Protein AF-A0A8K0P790-F1 (afdb_monomer_lite)

Secondary structure (DSSP, 8-state):
---HHHHHIIIIISSHHHHHHHHHHHHHHHHHHHHHHHHHHHHHHTTTTSHHHHHHHHHHHHHHHT--

Organism: Lado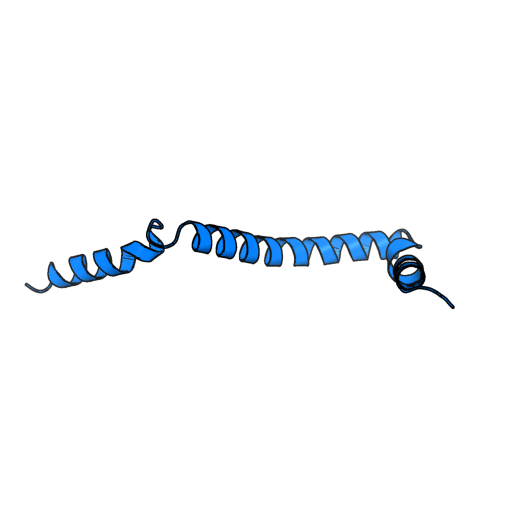na fulva (NCBI:txid123851)

Foldseek 3Di:
DQDPVNVCCVQQPVDPVSVVVVVVVCVVVCVVVVVVVVVVVVCVVCPPPDCVNCVVVVVVVVVVVPPD

Sequence (68 aa):
MAGFSTTVYNALFKRTSTFALTVAVSAFFFERTFELISESMFNSMNKGKLWKDIKHKNQLNVKWVNIW

Structure (mmCIF, N/CA/C/O backbone):
data_AF-A0A8K0P790-F1
#
_entry.id   AF-A0A8K0P790-F1
#
loop_
_atom_site.group_PDB
_atom_site.id
_atom_site.type_symbol
_atom_site.label_atom_id
_atom_site.label_alt_id
_atom_site.label_comp_id
_atom_site.label_asym_id
_atom_site.label_entity_id
_atom_site.label_seq_id
_atom_site.pdbx_PDB_ins_code
_atom_site.Cartn_x
_atom_site.Cartn_y
_atom_site.Cartn_z
_atom_site.occupancy
_atom_site.B_iso_or_equiv
_atom_site.auth_seq_id
_atom_site.auth_comp_id
_atom_site.auth_asym_id
_atom_site.auth_atom_id
_atom_site.pdbx_PDB_model_num
ATOM 1 N N . MET A 1 1 ? 25.704 -11.207 -9.776 1.00 58.28 1 MET A N 1
ATOM 2 C CA . MET A 1 1 ? 24.418 -11.649 -9.193 1.00 58.28 1 MET A CA 1
ATOM 3 C C . MET A 1 1 ? 23.439 -10.494 -9.298 1.00 58.28 1 MET A C 1
ATOM 5 O O . MET A 1 1 ? 23.807 -9.396 -8.903 1.00 58.28 1 MET A O 1
ATOM 9 N N . ALA A 1 2 ? 22.262 -10.686 -9.895 1.00 71.25 2 ALA A N 1
ATOM 10 C CA . ALA A 1 2 ? 21.255 -9.626 -9.935 1.00 71.25 2 ALA A CA 1
ATOM 11 C C . ALA A 1 2 ? 20.689 -9.423 -8.521 1.00 71.25 2 ALA A C 1
ATOM 13 O O . ALA A 1 2 ? 20.268 -10.388 -7.886 1.00 71.25 2 ALA A O 1
ATOM 14 N N . GLY A 1 3 ? 20.727 -8.190 -8.013 1.00 87.62 3 GLY A N 1
ATOM 15 C CA . GLY A 1 3 ? 20.135 -7.853 -6.720 1.00 87.62 3 GLY A CA 1
ATOM 16 C C . GLY A 1 3 ? 18.609 -7.844 -6.797 1.00 87.62 3 GLY A C 1
ATOM 17 O O . GLY A 1 3 ? 18.040 -7.670 -7.875 1.00 87.62 3 GLY A O 1
ATOM 18 N N . PHE A 1 4 ? 17.939 -7.982 -5.650 1.00 91.56 4 PHE A N 1
ATOM 19 C CA . PHE A 1 4 ? 16.473 -7.949 -5.560 1.00 91.56 4 PHE A CA 1
ATOM 20 C C . PHE A 1 4 ? 15.866 -6.736 -6.293 1.00 91.56 4 PHE A C 1
ATOM 22 O O . PHE A 1 4 ? 14.952 -6.890 -7.102 1.00 91.56 4 PHE A O 1
ATOM 29 N N . SER A 1 5 ? 16.451 -5.546 -6.118 1.00 91.19 5 SER A N 1
ATOM 30 C CA . SER A 1 5 ? 16.023 -4.317 -6.800 1.00 91.19 5 SER A CA 1
ATOM 31 C C . SER A 1 5 ? 16.146 -4.398 -8.325 1.00 91.19 5 SER A C 1
ATOM 33 O O . SER A 1 5 ? 15.284 -3.897 -9.043 1.00 91.19 5 SER A O 1
ATOM 35 N N . THR A 1 6 ? 17.184 -5.064 -8.842 1.00 92.38 6 THR A N 1
ATOM 36 C CA . THR A 1 6 ? 17.370 -5.274 -10.286 1.00 92.38 6 THR A CA 1
ATOM 37 C C . THR A 1 6 ? 16.298 -6.204 -10.848 1.00 92.38 6 THR A C 1
ATOM 39 O O . THR A 1 6 ? 15.780 -5.959 -11.937 1.00 92.38 6 THR A O 1
ATOM 42 N N . THR A 1 7 ? 15.921 -7.242 -10.100 1.00 92.31 7 THR A N 1
ATOM 43 C CA . THR A 1 7 ? 14.834 -8.155 -10.476 1.00 92.31 7 THR A CA 1
ATOM 44 C C . THR A 1 7 ? 13.491 -7.430 -10.508 1.00 92.31 7 THR A C 1
ATOM 46 O O . THR A 1 7 ? 12.780 -7.514 -11.507 1.00 92.31 7 THR A O 1
ATOM 49 N N . VAL A 1 8 ? 13.172 -6.653 -9.470 1.00 92.00 8 VAL A N 1
ATOM 50 C CA . VAL A 1 8 ? 11.925 -5.873 -9.392 1.00 92.00 8 VAL A CA 1
ATOM 51 C C . VAL A 1 8 ? 11.841 -4.835 -10.513 1.00 92.00 8 VAL A C 1
ATOM 53 O O . VAL A 1 8 ? 10.813 -4.732 -11.182 1.00 92.00 8 VAL A O 1
ATOM 56 N N . TYR A 1 9 ? 12.927 -4.102 -10.772 1.00 91.56 9 TYR A N 1
ATOM 57 C CA . TYR A 1 9 ? 12.973 -3.122 -11.855 1.00 91.56 9 TYR A CA 1
ATOM 58 C C . TYR A 1 9 ? 12.723 -3.776 -13.216 1.00 91.56 9 TYR A C 1
ATOM 60 O O . TYR A 1 9 ? 11.865 -3.328 -13.974 1.00 91.56 9 TYR A O 1
ATOM 68 N N . ASN A 1 10 ? 13.420 -4.877 -13.506 1.00 91.12 10 ASN A N 1
ATOM 69 C CA . ASN A 1 10 ? 13.269 -5.588 -14.772 1.00 91.12 10 ASN A CA 1
ATOM 70 C C . ASN A 1 10 ? 11.875 -6.210 -14.950 1.00 91.12 10 ASN A C 1
ATOM 72 O O . ASN A 1 10 ? 11.405 -6.282 -16.085 1.00 91.12 10 ASN A O 1
ATOM 76 N N . ALA A 1 11 ? 11.231 -6.643 -13.863 1.00 89.50 11 ALA A N 1
ATOM 77 C CA . ALA A 1 11 ? 9.923 -7.292 -13.898 1.00 89.50 11 ALA A CA 1
ATOM 78 C C . ALA A 1 11 ? 8.753 -6.300 -13.992 1.00 89.50 11 ALA A C 1
ATOM 80 O O . ALA A 1 11 ? 7.826 -6.525 -14.765 1.00 89.50 11 ALA A O 1
ATOM 81 N N . LEU A 1 12 ? 8.788 -5.212 -13.217 1.00 89.62 12 LEU A N 1
ATOM 82 C CA . LEU A 1 12 ? 7.629 -4.331 -13.041 1.00 89.62 12 LEU A CA 1
ATOM 83 C C . LEU A 1 12 ? 7.821 -2.961 -13.700 1.00 89.62 12 LEU A C 1
ATOM 85 O O . LEU A 1 12 ? 6.915 -2.466 -14.368 1.00 89.62 12 LEU A O 1
ATOM 89 N N . PHE A 1 13 ? 9.010 -2.368 -13.570 1.00 92.12 13 PHE A N 1
ATOM 90 C CA . PHE A 1 13 ? 9.241 -0.950 -13.881 1.00 92.12 13 PHE A CA 1
ATOM 91 C C . PHE A 1 13 ? 9.942 -0.690 -15.226 1.00 92.12 13 PHE A C 1
ATOM 93 O O . PHE A 1 13 ? 9.967 0.445 -15.691 1.00 92.12 13 PHE A O 1
ATOM 100 N N . LYS A 1 14 ? 10.501 -1.717 -15.879 1.00 92.75 14 LYS A N 1
ATOM 101 C CA . LYS A 1 14 ? 11.286 -1.566 -17.118 1.00 92.75 14 LYS A CA 1
ATOM 102 C C . LYS A 1 14 ? 10.449 -1.256 -18.362 1.00 92.75 14 LYS A C 1
ATOM 104 O O . LYS A 1 14 ? 10.939 -0.585 -19.266 1.00 92.75 14 LYS A O 1
ATOM 109 N N . ARG A 1 15 ? 9.221 -1.778 -18.461 1.00 93.19 15 ARG A N 1
ATOM 110 C CA . ARG A 1 15 ? 8.320 -1.545 -19.605 1.00 93.19 15 ARG A CA 1
ATOM 111 C C . ARG A 1 15 ? 7.147 -0.673 -19.166 1.00 93.19 15 ARG A C 1
ATOM 113 O O . ARG A 1 15 ? 6.518 -0.961 -18.155 1.00 93.19 15 ARG A O 1
ATOM 120 N N . THR A 1 16 ? 6.796 0.341 -19.957 1.00 92.75 16 THR A N 1
ATOM 121 C CA . THR A 1 16 ? 5.699 1.272 -19.630 1.00 92.75 16 THR A CA 1
ATOM 122 C C . THR A 1 16 ? 4.352 0.565 -19.455 1.00 92.75 16 THR A C 1
ATOM 124 O O . THR A 1 16 ? 3.572 0.936 -18.584 1.00 92.75 16 THR A O 1
ATOM 127 N N . SER A 1 17 ? 4.088 -0.493 -20.230 1.00 93.06 17 SER A N 1
ATOM 128 C CA . SER A 1 17 ? 2.858 -1.287 -20.118 1.00 93.06 17 SER A CA 1
ATOM 129 C C . SER A 1 17 ? 2.765 -2.070 -18.803 1.00 93.06 17 SER A C 1
ATOM 131 O O . SER A 1 17 ? 1.728 -2.036 -18.144 1.00 93.06 17 SER A O 1
ATOM 133 N N . THR A 1 18 ? 3.844 -2.740 -18.381 1.00 92.94 18 THR A N 1
ATOM 134 C CA . THR A 1 18 ? 3.883 -3.463 -17.096 1.00 92.94 18 THR A CA 1
ATOM 135 C C . THR A 1 18 ? 3.896 -2.501 -15.917 1.00 92.94 18 THR A C 1
ATOM 137 O O . THR A 1 18 ? 3.301 -2.791 -14.882 1.00 92.94 18 THR A O 1
ATOM 140 N N . PHE A 1 19 ? 4.516 -1.334 -16.090 1.00 94.75 19 PHE A N 1
ATOM 141 C CA . PHE A 1 19 ? 4.523 -0.268 -15.101 1.00 94.75 19 PHE A CA 1
ATOM 142 C C . PHE A 1 19 ? 3.109 0.257 -14.834 1.00 94.75 19 PHE A C 1
ATOM 144 O O . PHE A 1 19 ? 2.671 0.255 -13.687 1.00 94.75 19 PHE A O 1
ATOM 151 N N . ALA A 1 20 ? 2.369 0.631 -15.883 1.00 96.25 20 ALA A N 1
ATOM 152 C CA . ALA A 1 20 ? 0.998 1.121 -15.748 1.00 96.25 20 ALA A CA 1
ATOM 153 C C . ALA A 1 20 ? 0.082 0.091 -15.066 1.00 96.25 20 ALA A C 1
ATOM 155 O O . ALA A 1 20 ? -0.666 0.441 -14.155 1.00 96.25 20 ALA A O 1
ATOM 156 N N . LEU A 1 21 ? 0.193 -1.188 -15.445 1.00 95.81 21 LEU A N 1
ATOM 157 C CA . LEU A 1 21 ? -0.559 -2.270 -14.804 1.00 95.81 21 LEU A CA 1
ATOM 158 C C . LEU A 1 21 ? -0.176 -2.437 -13.329 1.00 95.81 21 LEU A C 1
ATOM 160 O O . LEU A 1 21 ? -1.053 -2.571 -12.480 1.00 95.81 21 LEU A O 1
ATOM 164 N N . THR A 1 22 ? 1.119 -2.381 -13.011 1.00 95.81 22 THR A N 1
ATOM 165 C CA . THR A 1 22 ? 1.608 -2.471 -11.627 1.00 95.81 22 THR A CA 1
ATOM 166 C C . THR A 1 22 ? 1.048 -1.339 -10.772 1.00 95.81 22 THR A C 1
ATOM 168 O O . THR A 1 22 ? 0.599 -1.598 -9.661 1.00 95.81 22 THR A O 1
ATOM 171 N N . VAL A 1 23 ? 1.038 -0.104 -11.287 1.00 95.56 23 VAL A N 1
ATOM 172 C CA . VAL A 1 23 ? 0.492 1.068 -10.585 1.00 95.56 23 VAL A CA 1
ATOM 173 C C . VAL A 1 23 ? -1.021 0.957 -10.397 1.00 95.56 23 VAL A C 1
ATOM 175 O O . VAL A 1 23 ? -1.514 1.223 -9.307 1.00 95.56 23 VAL A O 1
ATOM 178 N N . ALA A 1 24 ? -1.768 0.535 -11.419 1.00 96.62 24 ALA A N 1
ATOM 179 C CA . ALA A 1 24 ? -3.219 0.380 -11.313 1.00 96.62 24 ALA A CA 1
ATOM 180 C C . ALA A 1 24 ? -3.605 -0.680 -10.268 1.00 96.62 24 ALA A C 1
ATOM 182 O O . ALA A 1 24 ? -4.456 -0.443 -9.410 1.00 96.62 24 ALA A O 1
ATOM 183 N N . VAL A 1 25 ? -2.939 -1.837 -10.306 1.00 96.31 25 VAL A N 1
ATOM 184 C CA . VAL A 1 25 ? -3.169 -2.922 -9.347 1.00 96.31 25 VAL A CA 1
ATOM 185 C C . VAL A 1 25 ? -2.747 -2.499 -7.942 1.00 96.3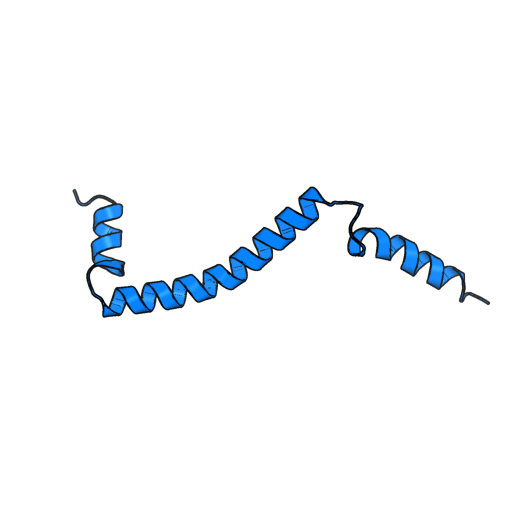1 25 VAL A C 1
ATOM 187 O O . VAL A 1 25 ? -3.502 -2.700 -6.992 1.00 96.31 25 VAL A O 1
ATOM 190 N N . SER A 1 26 ? -1.568 -1.891 -7.787 1.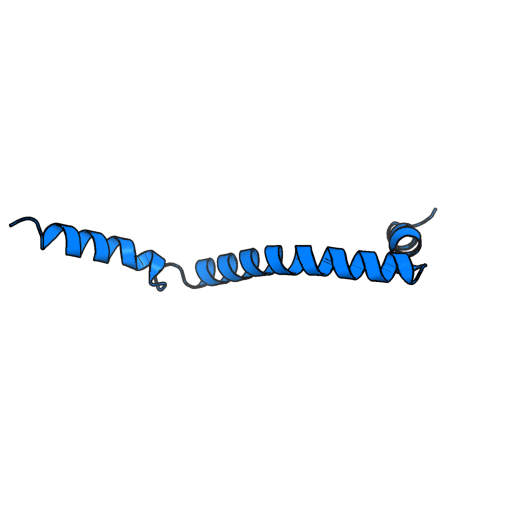00 95.62 26 SER A N 1
ATOM 191 C CA . SER A 1 26 ? -1.089 -1.469 -6.471 1.00 95.62 26 SER A CA 1
ATOM 192 C C . SER A 1 26 ? -1.983 -0.399 -5.858 1.00 95.62 26 SER A C 1
ATOM 194 O O . SER A 1 26 ? -2.275 -0.499 -4.674 1.00 95.62 26 SER A O 1
ATOM 196 N N . ALA A 1 27 ? -2.479 0.560 -6.644 1.00 96.44 27 ALA A N 1
ATOM 197 C CA . ALA A 1 27 ? -3.401 1.588 -6.173 1.00 96.44 27 ALA A CA 1
ATOM 198 C C . ALA A 1 27 ? -4.703 0.986 -5.622 1.00 96.44 27 ALA A C 1
ATOM 200 O O . ALA A 1 27 ? -5.119 1.351 -4.525 1.00 96.44 27 ALA A O 1
ATOM 201 N N . PHE A 1 28 ? -5.292 0.013 -6.324 1.00 96.00 28 PHE A N 1
ATOM 202 C CA . PHE A 1 28 ? -6.512 -0.665 -5.876 1.00 96.00 28 PHE A CA 1
ATOM 203 C C . PHE A 1 28 ? -6.326 -1.374 -4.525 1.00 96.00 28 PHE A C 1
ATOM 205 O O . PHE A 1 28 ? -7.127 -1.222 -3.603 1.00 96.00 28 PHE A O 1
ATOM 212 N N . PHE A 1 29 ? -5.236 -2.131 -4.373 1.00 96.69 29 PHE A N 1
ATOM 213 C CA . PHE A 1 29 ? -4.941 -2.799 -3.103 1.00 96.69 29 PHE A CA 1
ATOM 214 C C . PHE A 1 29 ? -4.517 -1.820 -2.003 1.00 96.69 29 PHE A C 1
ATOM 216 O O . PHE A 1 29 ? -4.816 -2.046 -0.825 1.00 96.69 29 PHE A O 1
ATOM 223 N N . PHE A 1 30 ? -3.830 -0.740 -2.376 1.00 96.19 30 PHE A N 1
ATOM 224 C CA . PHE A 1 30 ? -3.395 0.298 -1.456 1.00 96.19 30 PHE A CA 1
ATOM 225 C C . PHE A 1 30 ? -4.592 0.997 -0.827 1.00 96.19 30 PHE A C 1
ATOM 227 O O . PHE A 1 30 ? -4.627 1.084 0.392 1.00 96.19 30 PHE A O 1
ATOM 234 N N . GLU A 1 31 ? -5.589 1.408 -1.614 1.00 93.62 31 GLU A N 1
ATOM 235 C CA . GLU A 1 31 ? -6.809 2.047 -1.110 1.00 93.62 31 GLU A CA 1
ATOM 236 C C . GLU A 1 31 ? -7.451 1.221 0.013 1.00 93.62 31 GLU A C 1
ATOM 238 O O . GLU A 1 31 ? -7.584 1.694 1.145 1.00 93.62 31 GLU A O 1
ATOM 243 N N . ARG A 1 32 ? -7.750 -0.055 -0.261 1.00 94.94 32 ARG A N 1
ATOM 244 C CA . ARG A 1 32 ? -8.428 -0.928 0.704 1.00 94.94 32 ARG A CA 1
ATOM 245 C C . ARG A 1 32 ? -7.601 -1.180 1.963 1.00 94.94 32 ARG A C 1
ATOM 247 O O . ARG A 1 32 ? -8.134 -1.217 3.071 1.00 94.94 32 ARG A O 1
ATOM 254 N N . THR A 1 33 ? -6.300 -1.391 1.800 1.00 96.38 33 THR A N 1
ATOM 255 C CA . THR A 1 33 ? -5.408 -1.690 2.927 1.00 96.38 33 THR A CA 1
ATOM 256 C C . THR A 1 33 ? -5.167 -0.442 3.773 1.00 96.38 33 THR A C 1
ATOM 258 O O . THR A 1 33 ? -5.194 -0.505 5.001 1.00 96.38 33 THR A O 1
ATOM 261 N N . PHE A 1 34 ? -4.965 0.703 3.125 1.00 95.94 34 PHE A N 1
ATOM 262 C CA . PHE A 1 34 ? -4.694 1.974 3.779 1.00 95.94 34 PHE A CA 1
ATOM 263 C C . PHE A 1 34 ? -5.901 2.472 4.573 1.00 95.94 34 PHE A C 1
ATOM 265 O O . PHE A 1 34 ? -5.719 2.967 5.685 1.00 95.94 34 PHE A O 1
ATOM 272 N N . GLU A 1 35 ? -7.120 2.286 4.061 1.00 94.56 35 GLU A 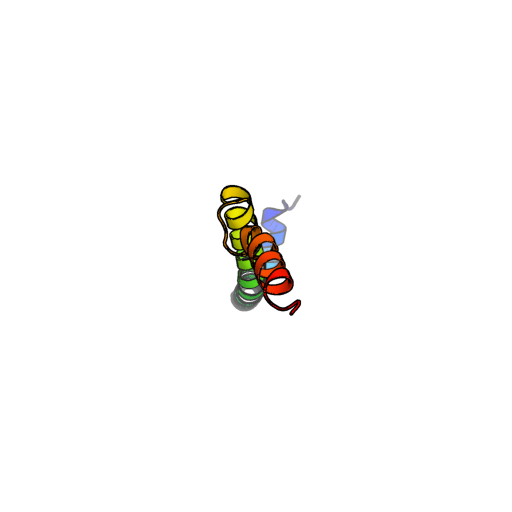N 1
ATOM 273 C CA . GLU A 1 35 ? -8.359 2.571 4.790 1.00 94.56 35 GLU A CA 1
ATOM 274 C C . GLU A 1 35 ? -8.415 1.789 6.115 1.00 94.56 35 GLU A C 1
ATOM 276 O O . GLU A 1 35 ? -8.540 2.384 7.187 1.00 94.56 35 GLU A O 1
ATOM 281 N N . LEU A 1 36 ? -8.230 0.465 6.059 1.00 95.94 36 LEU A N 1
ATOM 282 C CA . LEU A 1 36 ? -8.274 -0.406 7.239 1.00 95.94 36 LEU A CA 1
ATOM 283 C C . LEU A 1 36 ? -7.182 -0.071 8.260 1.00 95.94 36 LEU A C 1
ATOM 285 O O . LEU A 1 36 ? -7.438 -0.046 9.466 1.00 95.94 36 LEU A O 1
ATOM 289 N N . ILE A 1 37 ? -5.960 0.184 7.787 1.00 96.31 37 ILE A N 1
ATOM 290 C CA . ILE A 1 37 ? -4.839 0.554 8.655 1.00 96.31 37 ILE A CA 1
ATOM 291 C C . ILE A 1 37 ? -5.117 1.897 9.323 1.00 96.31 37 ILE A C 1
ATOM 293 O O . ILE A 1 37 ? -4.9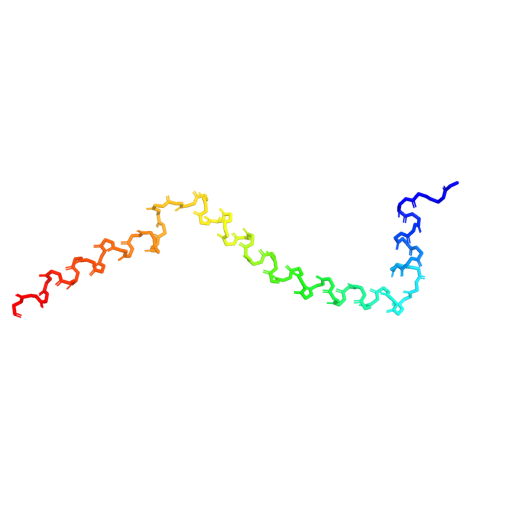64 2.014 10.539 1.00 96.31 37 ILE A O 1
ATOM 297 N N . SER A 1 38 ? -5.546 2.893 8.550 1.00 95.69 38 SER A N 1
ATOM 298 C CA . SER A 1 38 ? -5.820 4.238 9.055 1.00 95.69 38 SER A CA 1
ATOM 299 C C . SER A 1 38 ? -6.941 4.222 10.086 1.00 95.69 38 SER A C 1
ATOM 301 O O . SER A 1 38 ? -6.789 4.805 11.160 1.00 95.69 38 SER A O 1
ATOM 303 N N . GLU A 1 39 ? -8.028 3.494 9.818 1.00 94.12 39 GLU A N 1
ATOM 304 C CA . GLU A 1 39 ? -9.107 3.320 10.783 1.00 94.12 39 GLU A CA 1
ATOM 305 C C . GLU A 1 39 ? -8.607 2.601 12.046 1.00 94.12 39 GLU A C 1
ATOM 307 O O . GLU A 1 39 ? -8.855 3.069 13.156 1.00 94.12 39 GLU A O 1
ATOM 312 N N . SER A 1 40 ? -7.878 1.491 11.914 1.00 92.19 40 SER A N 1
ATOM 313 C CA . SER A 1 40 ? -7.353 0.744 13.064 1.00 92.19 40 SER A CA 1
ATOM 314 C C . SER A 1 40 ? -6.422 1.597 13.930 1.00 92.19 40 SER A C 1
ATOM 316 O O . SER A 1 40 ? -6.568 1.641 15.155 1.00 92.19 40 SER A O 1
ATOM 318 N N . MET A 1 41 ? -5.518 2.345 13.297 1.00 95.06 41 MET A N 1
ATOM 319 C CA . MET A 1 41 ? -4.601 3.257 13.972 1.00 95.06 41 MET A CA 1
ATOM 320 C C . MET A 1 41 ? -5.371 4.369 14.693 1.00 95.06 41 MET A C 1
ATOM 322 O O . MET A 1 41 ? -5.145 4.605 15.881 1.00 95.06 41 MET A O 1
ATOM 326 N N . PHE A 1 42 ? -6.337 4.999 14.019 1.00 92.50 42 PHE A N 1
ATOM 327 C CA . PHE A 1 42 ? -7.172 6.048 14.602 1.00 92.50 42 PHE A CA 1
ATOM 328 C C . PHE A 1 42 ? -7.985 5.546 15.798 1.00 92.50 42 PHE A C 1
ATOM 330 O O . PHE A 1 42 ? -8.005 6.185 16.854 1.00 92.50 42 PHE A O 1
ATOM 337 N N . ASN A 1 43 ? -8.609 4.378 15.660 1.00 92.44 43 ASN A N 1
ATOM 338 C CA . ASN A 1 43 ? -9.364 3.744 16.733 1.00 92.44 43 ASN A CA 1
ATOM 339 C C . ASN A 1 43 ? -8.461 3.405 17.903 1.00 92.44 43 ASN A C 1
ATOM 341 O O . ASN A 1 43 ? -8.858 3.598 19.046 1.00 92.44 43 ASN A O 1
ATOM 345 N N . SER A 1 44 ? -7.249 2.914 17.626 1.00 90.38 44 SER A N 1
ATOM 346 C CA . SER A 1 44 ? -6.323 2.526 18.676 1.00 90.38 44 SER A CA 1
ATOM 347 C C . SER A 1 44 ? -5.822 3.720 19.480 1.00 90.38 44 SER A C 1
ATOM 349 O O . SER A 1 44 ? -5.670 3.613 20.695 1.00 90.38 44 SER A O 1
ATOM 351 N N . MET A 1 45 ? -5.607 4.861 18.826 1.00 92.5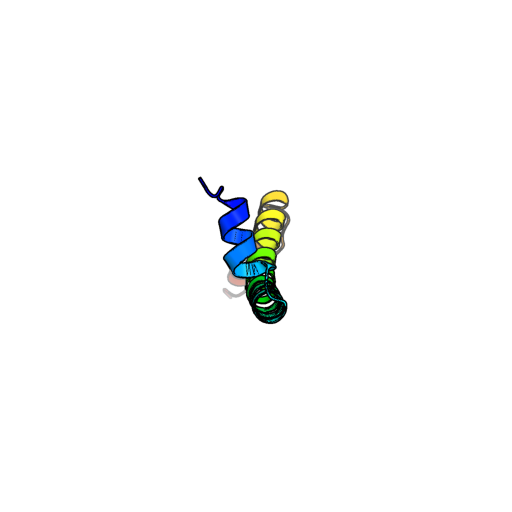0 45 MET A N 1
ATOM 352 C CA . MET A 1 45 ? -5.210 6.099 19.497 1.00 92.50 45 MET A CA 1
ATOM 353 C C . MET A 1 45 ? -6.348 6.728 20.308 1.00 92.50 45 MET A C 1
ATOM 355 O O . MET A 1 45 ? -6.098 7.362 21.328 1.00 92.50 45 MET A O 1
ATOM 359 N N . ASN A 1 46 ? -7.598 6.548 19.880 1.00 90.25 46 ASN A N 1
ATOM 360 C CA . ASN A 1 46 ? -8.759 7.202 20.485 1.00 90.25 46 ASN A CA 1
ATOM 361 C C . ASN A 1 46 ? -9.688 6.231 21.240 1.00 90.25 46 ASN A C 1
ATOM 363 O O . ASN A 1 46 ? -10.859 6.552 21.476 1.00 90.25 46 ASN A O 1
ATOM 367 N N . LYS A 1 47 ? -9.175 5.059 21.641 1.00 85.75 47 LYS A N 1
ATOM 368 C CA . LYS A 1 47 ? -9.931 4.052 22.403 1.00 85.75 47 LYS A CA 1
ATOM 369 C C . LYS A 1 47 ? -10.614 4.688 23.614 1.00 85.75 47 LYS A C 1
ATOM 371 O O . LYS A 1 47 ? -9.990 5.411 24.389 1.00 85.75 47 LYS A O 1
ATOM 376 N N . GLY A 1 48 ? -11.904 4.416 23.774 1.00 80.62 48 GLY A N 1
ATOM 377 C CA . GLY A 1 48 ? -12.722 4.901 24.888 1.00 80.62 48 GLY A CA 1
ATOM 378 C C . GLY A 1 48 ? -13.326 6.294 24.688 1.00 80.62 48 GLY A C 1
ATOM 379 O O . GLY A 1 48 ? -14.200 6.679 25.461 1.00 80.62 48 GLY A O 1
ATOM 380 N N . LYS A 1 49 ? -12.919 7.038 23.650 1.00 84.12 49 LYS A N 1
ATOM 381 C CA . LYS A 1 49 ? -13.538 8.322 23.268 1.00 84.12 49 LYS A CA 1
ATOM 382 C C . LYS A 1 49 ? -14.473 8.194 22.070 1.00 84.12 49 LYS A C 1
ATOM 384 O O . LYS A 1 49 ? -15.319 9.061 21.864 1.00 84.12 49 LYS A O 1
ATOM 389 N N . LEU A 1 50 ? -14.326 7.142 21.262 1.00 84.75 50 LEU A N 1
ATOM 390 C CA . LEU A 1 50 ? -15.156 6.974 20.077 1.00 84.75 50 LEU A CA 1
ATOM 391 C C . LEU A 1 50 ? -16.579 6.590 20.466 1.00 84.75 50 LEU A C 1
ATOM 393 O O . LEU A 1 50 ? -16.811 5.760 21.346 1.00 84.75 50 LEU A O 1
ATOM 397 N N . TRP A 1 51 ? -17.543 7.122 19.710 1.00 80.94 51 TRP A N 1
ATOM 398 C CA . TRP A 1 51 ? -18.948 6.753 19.857 1.00 80.94 51 TRP A CA 1
ATOM 399 C C . TRP A 1 51 ? -19.153 5.238 19.809 1.00 80.94 51 TRP A C 1
ATOM 401 O O . TRP A 1 51 ? -19.940 4.713 20.584 1.00 80.94 51 TRP A O 1
ATOM 411 N N . LYS A 1 52 ? -18.413 4.514 18.959 1.00 79.81 52 LYS A N 1
ATOM 412 C CA . LYS A 1 52 ? -18.519 3.052 18.859 1.00 79.81 52 LYS A CA 1
ATOM 413 C C . LYS A 1 52 ? -18.133 2.304 20.138 1.00 79.81 52 LYS A C 1
ATOM 415 O O . LYS A 1 52 ? -18.730 1.270 20.411 1.00 79.81 52 LYS A O 1
ATOM 420 N N . ASP A 1 53 ? -17.243 2.871 20.950 1.00 79.31 53 ASP A N 1
ATOM 421 C CA . ASP A 1 53 ? -16.848 2.303 22.243 1.00 79.31 53 ASP A CA 1
ATOM 422 C C . ASP A 1 53 ? -17.897 2.613 23.329 1.00 79.31 53 ASP A C 1
ATOM 424 O O . ASP A 1 53 ? -18.175 1.797 24.205 1.00 79.31 53 ASP A O 1
ATOM 428 N N . ILE A 1 54 ? -18.541 3.782 23.247 1.00 78.25 54 ILE A N 1
ATOM 429 C CA . ILE A 1 54 ? -19.537 4.261 24.224 1.00 78.25 54 ILE A CA 1
ATOM 430 C C . ILE A 1 54 ? -20.953 3.746 23.894 1.00 78.25 54 ILE A C 1
ATOM 432 O O . ILE A 1 54 ? -21.809 3.621 24.774 1.00 78.25 54 ILE A O 1
ATOM 436 N N . LYS A 1 55 ? -21.220 3.388 22.633 1.00 70.50 55 LYS A N 1
ATOM 437 C CA . LYS A 1 55 ? -22.545 2.983 22.138 1.00 70.50 55 LYS A CA 1
ATOM 438 C C . LYS A 1 55 ? -23.103 1.767 22.873 1.00 70.50 55 LYS A C 1
ATOM 440 O O . LYS A 1 55 ? -24.305 1.738 23.126 1.00 70.50 55 LYS A O 1
ATOM 445 N N . HIS A 1 56 ? -22.260 0.811 23.271 1.00 66.50 56 HIS A N 1
ATOM 446 C CA . HIS A 1 56 ? -22.687 -0.342 24.072 1.00 66.50 56 HIS A CA 1
ATOM 447 C C . HIS A 1 56 ? -23.309 0.089 25.414 1.00 66.50 56 HIS A C 1
ATOM 449 O O . HIS A 1 56 ? -24.343 -0.437 25.821 1.00 66.50 56 HIS A O 1
ATOM 455 N N . LYS A 1 57 ? -22.752 1.118 26.067 1.00 58.41 57 LYS A N 1
ATOM 456 C CA . LYS A 1 57 ? -23.282 1.671 27.324 1.00 58.41 57 LYS A CA 1
ATOM 457 C C . LYS A 1 57 ? -24.636 2.357 27.124 1.00 58.41 57 LYS A C 1
ATOM 459 O O . LYS A 1 57 ? -25.519 2.233 27.968 1.00 58.41 57 LYS A O 1
ATOM 464 N N . ASN A 1 58 ? -24.820 3.033 25.991 1.00 56.28 58 ASN A N 1
ATOM 465 C CA . ASN A 1 58 ? -26.067 3.729 25.681 1.00 56.28 58 ASN A CA 1
ATOM 466 C C . ASN A 1 58 ? -27.167 2.774 25.210 1.00 56.28 58 ASN A C 1
ATOM 468 O O . ASN A 1 58 ? -28.288 2.903 25.678 1.00 56.28 58 ASN A O 1
ATOM 472 N N . GLN A 1 59 ? -26.867 1.780 24.365 1.00 55.47 59 GLN A N 1
ATOM 473 C CA . GLN A 1 59 ? -27.846 0.769 23.935 1.00 55.47 59 GLN A CA 1
ATOM 474 C C . GLN A 1 59 ? -28.371 -0.082 25.096 1.00 55.47 59 GLN A C 1
ATOM 476 O O . GLN A 1 59 ? -29.549 -0.435 25.099 1.00 55.47 59 GLN A O 1
ATOM 481 N N . LEU A 1 60 ? -27.536 -0.366 26.102 1.00 55.88 60 LEU A N 1
ATOM 482 C CA . LEU A 1 60 ? -28.000 -0.971 27.349 1.00 55.88 60 LEU A CA 1
ATOM 483 C C . LEU A 1 60 ? -28.924 -0.019 28.116 1.00 55.88 60 LEU A C 1
ATOM 485 O O . LEU A 1 60 ? -29.993 -0.444 28.532 1.00 55.88 60 LEU A O 1
ATOM 489 N N . ASN A 1 61 ? -28.582 1.268 28.227 1.00 52.66 61 ASN A N 1
ATOM 490 C CA . ASN A 1 61 ? -29.435 2.271 28.876 1.00 52.66 61 ASN A CA 1
ATOM 491 C C . ASN A 1 61 ? -30.816 2.404 28.193 1.00 52.66 61 ASN A C 1
ATOM 493 O O . ASN A 1 61 ? -31.829 2.484 28.876 1.00 52.66 61 ASN A O 1
ATOM 497 N N . VAL A 1 62 ? -30.899 2.299 26.858 1.00 57.94 62 VAL A N 1
ATOM 498 C CA . VAL A 1 62 ? -32.201 2.322 26.155 1.00 57.94 62 VAL A CA 1
ATOM 499 C C . VAL A 1 62 ? -32.997 1.022 26.329 1.00 57.94 62 VAL A C 1
ATOM 501 O O . VAL A 1 62 ? -34.224 1.059 26.342 1.00 57.94 62 VAL A O 1
ATOM 504 N N . LYS A 1 63 ? -32.335 -0.133 26.501 1.00 57.34 63 LYS A N 1
ATOM 505 C CA . LYS A 1 63 ? -33.023 -1.405 26.790 1.00 57.34 63 LYS A CA 1
ATOM 506 C C . LYS A 1 63 ? -33.700 -1.408 28.162 1.00 57.34 63 LYS A C 1
ATOM 508 O O . LYS A 1 63 ? -34.769 -1.987 28.280 1.00 57.34 63 LYS A O 1
ATOM 513 N N . TRP A 1 64 ? -33.117 -0.755 29.169 1.00 55.19 64 TRP A N 1
ATOM 514 C CA . TRP A 1 64 ? -33.701 -0.677 30.517 1.00 55.19 64 TRP A CA 1
ATOM 515 C C . TRP A 1 64 ? -34.872 0.309 30.626 1.00 55.19 64 TRP A C 1
ATOM 517 O O . TRP A 1 64 ? -35.715 0.153 31.502 1.00 55.19 64 TRP A O 1
ATOM 527 N N . VAL A 1 65 ? -34.953 1.293 29.725 1.00 61.53 65 VAL A N 1
ATOM 528 C CA . VAL A 1 65 ? -36.041 2.289 29.682 1.00 61.53 65 VAL A CA 1
ATOM 529 C C . VAL A 1 65 ? -37.317 1.742 29.017 1.00 61.53 65 VAL A C 1
ATOM 531 O O . VAL A 1 65 ? -38.380 2.325 29.183 1.00 61.53 65 VAL A O 1
ATOM 534 N N . ASN A 1 66 ? -37.242 0.599 28.325 1.00 54.22 66 ASN A N 1
ATOM 535 C CA . ASN A 1 66 ? -38.359 -0.010 27.586 1.00 54.22 66 ASN A CA 1
ATOM 536 C C . ASN A 1 66 ? -38.843 -1.347 28.206 1.00 54.22 66 ASN A C 1
ATOM 538 O O . ASN A 1 66 ? -39.309 -2.229 27.490 1.00 54.22 66 ASN A O 1
ATOM 542 N N . ILE A 1 67 ? -38.666 -1.521 29.526 1.00 58.16 67 ILE A N 1
ATOM 543 C CA . ILE A 1 67 ? -39.101 -2.701 30.318 1.00 58.16 67 ILE A CA 1
ATOM 544 C C . ILE A 1 67 ? -40.347 -2.374 31.183 1.00 58.16 67 ILE A C 1
ATOM 546 O O . ILE A 1 67 ? -40.607 -3.005 32.202 1.00 58.16 67 ILE A O 1
ATOM 550 N N . TRP A 1 68 ? -41.161 -1.410 30.754 1.00 50.91 68 TRP A N 1
ATOM 551 C CA . TRP A 1 68 ? -42.520 -1.195 31.260 1.00 50.91 68 TRP A CA 1
ATOM 552 C C . TRP A 1 68 ? -43.502 -1.171 30.096 1.00 50.91 68 TRP A C 1
ATOM 554 O O . TRP A 1 68 ? -43.160 -0.532 29.075 1.00 50.91 68 TRP A O 1
#

pLDDT: mean 84.04, std 14.91, range [50.91, 96.69]

InterPro domains:
  IPR008027 Cytochrome b-c1 complex subunit 9 [PF05365] (6-57)
  IPR008027 Cytochrome b-c1 complex subunit 9 [PTHR12980] (3-58)
  IPR036656 Cytochrome b-c1 complex subunit 9 superfamily [G3DSA:1.20.5.260] (2-59)
  IPR036656 Cytochrome b-c1 complex subunit 9 superfamily [SSF81514] (2-58)

Radius of gyration: 23.56 Å; chains: 1; bounding box: 67×20×51 Å